Protein AF-A0A2N6IGT9-F1 (afdb_monomer_lite)

Structure (mmCIF, N/CA/C/O backbone):
data_AF-A0A2N6IGT9-F1
#
_entry.id   AF-A0A2N6IGT9-F1
#
loop_
_atom_site.group_PDB
_atom_site.id
_atom_site.type_symbol
_atom_site.label_atom_id
_atom_site.label_alt_id
_atom_site.label_comp_id
_atom_site.label_asym_id
_atom_site.label_entity_id
_atom_site.label_seq_id
_atom_site.pdbx_PDB_ins_code
_atom_site.Cartn_x
_atom_site.Cartn_y
_atom_site.Cartn_z
_atom_site.occupancy
_atom_site.B_iso_or_equiv
_atom_site.auth_seq_id
_atom_site.auth_comp_id
_atom_site.auth_asym_id
_atom_site.auth_atom_id
_atom_site.pdbx_PDB_model_num
ATOM 1 N N . MET A 1 1 ? 23.157 -28.350 8.373 1.00 47.75 1 MET A N 1
ATOM 2 C CA . MET A 1 1 ? 22.322 -29.561 8.545 1.00 47.75 1 MET A CA 1
ATOM 3 C C . MET A 1 1 ? 21.646 -29.871 7.215 1.00 47.75 1 MET A C 1
ATOM 5 O O . MET A 1 1 ? 20.798 -29.099 6.792 1.00 47.75 1 MET A O 1
ATOM 9 N N . TYR A 1 2 ? 22.069 -30.930 6.519 1.00 50.38 2 TYR A N 1
ATOM 10 C CA . TYR A 1 2 ? 21.462 -31.364 5.254 1.00 50.38 2 TYR A CA 1
ATOM 11 C C . TYR A 1 2 ? 20.282 -32.296 5.552 1.00 50.38 2 TYR A C 1
ATOM 13 O O . TYR A 1 2 ? 20.457 -33.341 6.177 1.00 50.38 2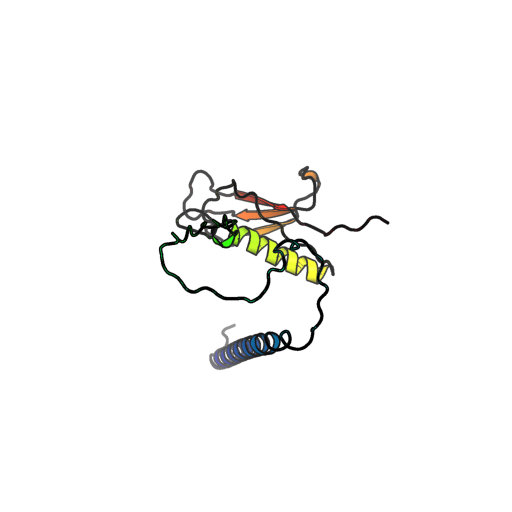 TYR A O 1
ATOM 21 N N . PHE A 1 3 ? 19.072 -31.920 5.135 1.00 50.47 3 PHE A N 1
ATOM 22 C CA . PHE A 1 3 ? 17.899 -32.784 5.264 1.00 50.47 3 PHE A CA 1
ATOM 23 C C . PHE A 1 3 ? 17.980 -33.934 4.248 1.00 50.47 3 PHE A C 1
ATOM 25 O O . PHE A 1 3 ? 18.116 -33.712 3.049 1.00 50.47 3 PHE A O 1
ATOM 32 N N . SER A 1 4 ? 17.888 -35.177 4.732 1.00 62.91 4 SER A N 1
ATOM 33 C CA . SER A 1 4 ? 17.859 -36.389 3.901 1.00 62.91 4 SER A CA 1
ATOM 34 C C . SER A 1 4 ? 16.683 -36.365 2.913 1.00 62.91 4 SER A C 1
ATOM 36 O O . SER A 1 4 ? 15.567 -35.992 3.280 1.00 62.91 4 SER A O 1
ATOM 38 N N . GLY A 1 5 ? 16.890 -36.834 1.675 1.00 62.66 5 GLY A N 1
ATOM 39 C CA . GLY A 1 5 ? 15.881 -36.830 0.600 1.00 62.66 5 GLY A CA 1
ATOM 40 C C . GLY A 1 5 ? 14.559 -37.542 0.935 1.00 62.66 5 GLY A C 1
ATOM 41 O O . GLY A 1 5 ? 13.532 -37.287 0.304 1.00 62.66 5 GLY A O 1
ATOM 42 N N . LYS A 1 6 ? 14.533 -38.387 1.976 1.00 65.38 6 LYS A N 1
ATOM 43 C CA . LYS A 1 6 ? 13.300 -39.002 2.497 1.00 65.38 6 LYS A CA 1
ATOM 44 C C . LYS A 1 6 ? 12.396 -37.989 3.220 1.00 65.38 6 LYS A C 1
ATOM 46 O O . LYS A 1 6 ? 11.176 -38.105 3.133 1.00 65.38 6 LYS A O 1
ATOM 51 N N . GLN A 1 7 ? 12.982 -36.985 3.878 1.00 65.19 7 GLN A N 1
ATOM 52 C CA . GLN A 1 7 ? 12.250 -35.895 4.536 1.00 65.19 7 GLN A CA 1
ATOM 53 C C . GLN A 1 7 ? 11.645 -34.929 3.513 1.00 65.19 7 GLN A C 1
ATOM 55 O O . GLN A 1 7 ? 10.489 -34.537 3.647 1.00 65.19 7 GLN A O 1
ATOM 60 N N . TYR A 1 8 ? 12.374 -34.634 2.433 1.00 63.88 8 TYR A N 1
ATOM 61 C CA . TYR A 1 8 ? 11.882 -33.759 1.367 1.00 63.88 8 TYR A CA 1
ATOM 62 C C . TYR A 1 8 ? 10.638 -34.328 0.665 1.00 63.88 8 TYR A C 1
ATOM 64 O O . TYR A 1 8 ? 9.645 -33.623 0.496 1.00 63.88 8 TYR A O 1
ATOM 72 N N . ARG A 1 9 ? 10.629 -35.635 0.355 1.00 71.56 9 ARG A N 1
ATOM 73 C CA . ARG A 1 9 ? 9.451 -36.295 -0.240 1.00 71.56 9 ARG A CA 1
ATOM 74 C C . ARG A 1 9 ? 8.233 -36.292 0.685 1.00 71.56 9 ARG A C 1
ATOM 76 O O . ARG A 1 9 ? 7.113 -36.090 0.217 1.00 71.56 9 ARG A O 1
ATOM 83 N N . ARG A 1 10 ? 8.431 -36.470 1.997 1.00 74.38 10 ARG A N 1
ATOM 84 C CA . ARG A 1 10 ? 7.336 -36.368 2.978 1.00 74.38 10 ARG A CA 1
ATOM 85 C C . ARG A 1 10 ? 6.769 -34.953 3.033 1.00 74.38 10 ARG A C 1
ATOM 87 O O . ARG A 1 10 ? 5.553 -34.801 2.986 1.00 74.38 10 ARG A O 1
ATOM 94 N N . MET A 1 11 ? 7.631 -33.940 3.049 1.00 78.81 11 MET A N 1
ATOM 95 C CA . MET A 1 11 ? 7.208 -32.540 3.049 1.00 78.81 11 MET A CA 1
ATOM 96 C C . MET A 1 11 ? 6.440 -32.170 1.772 1.00 78.81 11 MET A C 1
ATOM 98 O O . MET A 1 11 ? 5.361 -31.596 1.871 1.00 78.81 11 MET A O 1
ATOM 102 N N . GLN A 1 12 ? 6.923 -32.569 0.589 1.00 74.00 12 GLN A N 1
ATOM 103 C CA . GLN A 1 12 ? 6.202 -32.340 -0.671 1.00 74.00 12 GLN A CA 1
ATOM 104 C C . GLN A 1 12 ? 4.835 -33.033 -0.702 1.00 74.00 12 GLN A C 1
ATOM 106 O O . GLN A 1 12 ? 3.854 -32.435 -1.136 1.00 74.00 12 GLN A O 1
ATOM 111 N N . THR A 1 13 ? 4.740 -34.263 -0.187 1.00 80.06 13 THR A N 1
ATOM 112 C CA . THR A 1 13 ? 3.458 -34.986 -0.119 1.00 80.06 13 THR A CA 1
ATOM 113 C C . THR A 1 13 ? 2.472 -34.272 0.814 1.00 80.06 13 THR A C 1
ATOM 115 O O . THR A 1 13 ? 1.289 -34.169 0.500 1.00 80.06 13 THR A O 1
ATOM 118 N N . LEU A 1 14 ? 2.945 -33.750 1.952 1.00 78.31 14 LEU A N 1
ATOM 119 C CA . LEU A 1 14 ? 2.109 -32.994 2.890 1.00 78.31 14 LEU A CA 1
ATOM 120 C C . LEU A 1 14 ? 1.640 -31.662 2.296 1.00 78.31 14 LEU A C 1
ATOM 122 O O . LEU A 1 14 ? 0.463 -31.332 2.418 1.00 78.31 14 LEU A O 1
ATOM 126 N N . LEU A 1 15 ? 2.521 -30.942 1.595 1.00 75.25 15 LEU A N 1
ATOM 127 C CA . LEU A 1 15 ? 2.169 -29.687 0.929 1.00 75.25 15 LEU A CA 1
ATOM 128 C C . LEU A 1 15 ? 1.124 -29.915 -0.171 1.00 75.25 15 LEU A C 1
ATOM 130 O O . LEU A 1 15 ? 0.154 -29.168 -0.278 1.00 75.25 15 LEU A O 1
ATOM 134 N N . HIS A 1 16 ? 1.279 -30.990 -0.948 1.00 78.88 16 HIS A N 1
ATOM 135 C CA . HIS A 1 16 ? 0.335 -31.317 -2.009 1.00 78.88 16 HIS A CA 1
ATOM 136 C C . HIS A 1 16 ? -1.038 -31.724 -1.455 1.00 78.88 16 HIS A C 1
ATOM 138 O O . HIS A 1 16 ? -2.060 -31.264 -1.962 1.00 78.88 16 HIS A O 1
ATOM 144 N N . LYS A 1 17 ? -1.077 -32.505 -0.364 1.00 80.38 17 LYS A N 1
ATOM 145 C CA . LYS A 1 17 ? -2.327 -32.845 0.337 1.00 80.38 17 LYS A CA 1
ATOM 146 C C . LYS A 1 17 ? -3.019 -31.612 0.928 1.00 80.38 17 LYS A C 1
ATOM 148 O O . LYS A 1 17 ? -4.239 -31.515 0.836 1.00 80.38 17 LYS A O 1
ATOM 153 N N . ALA A 1 18 ? -2.261 -30.663 1.480 1.00 70.81 18 ALA A N 1
ATOM 154 C CA . ALA A 1 18 ? -2.810 -29.413 2.007 1.00 70.81 18 ALA A CA 1
ATOM 155 C C . ALA A 1 18 ? -3.416 -28.528 0.902 1.00 70.81 18 ALA A C 1
ATOM 157 O O . ALA A 1 18 ? -4.495 -27.968 1.085 1.00 70.81 18 ALA A O 1
ATOM 158 N N . LEU A 1 19 ? -2.770 -28.455 -0.268 1.00 68.81 19 LEU A N 1
ATOM 159 C CA . LEU A 1 19 ? -3.302 -27.731 -1.428 1.00 68.81 19 LEU A CA 1
ATOM 160 C C . LEU A 1 19 ? -4.605 -28.354 -1.955 1.00 68.81 19 LEU A C 1
ATOM 162 O O . LEU A 1 19 ? -5.553 -27.627 -2.245 1.00 68.81 19 LEU A O 1
ATOM 166 N N . ILE A 1 20 ? -4.686 -29.688 -2.024 1.00 69.81 20 ILE A N 1
ATOM 167 C CA . ILE A 1 20 ? -5.907 -30.389 -2.460 1.00 69.81 20 ILE A CA 1
ATOM 168 C C . ILE A 1 20 ? -7.058 -30.165 -1.464 1.00 69.81 20 ILE A C 1
ATOM 170 O O . ILE A 1 20 ? -8.182 -29.886 -1.879 1.00 69.81 20 ILE A O 1
ATOM 174 N N . ALA A 1 21 ? -6.784 -30.221 -0.156 1.00 62.97 21 ALA A N 1
ATOM 175 C CA . ALA A 1 21 ? -7.796 -29.981 0.874 1.00 62.97 21 ALA A CA 1
ATOM 176 C C . ALA A 1 21 ? -8.364 -28.547 0.832 1.00 62.97 21 ALA A C 1
ATOM 178 O O . ALA A 1 21 ? -9.568 -28.359 1.008 1.00 62.97 21 ALA A O 1
ATOM 179 N N . ASN A 1 22 ? -7.529 -27.544 0.539 1.00 54.72 22 ASN A N 1
ATOM 180 C CA . ASN A 1 22 ? -7.979 -26.152 0.434 1.00 54.72 22 ASN A CA 1
ATOM 181 C C . ASN A 1 22 ? -8.882 -25.897 -0.783 1.00 54.72 22 ASN A C 1
ATOM 183 O O . ASN A 1 22 ? -9.865 -25.161 -0.664 1.00 54.72 22 ASN A O 1
ATOM 187 N N . ASN A 1 23 ? -8.607 -26.535 -1.926 1.00 55.28 23 ASN A N 1
ATOM 188 C CA . ASN A 1 23 ? -9.478 -26.416 -3.101 1.00 55.28 23 ASN A CA 1
ATOM 189 C C . ASN A 1 23 ? -10.841 -27.086 -2.866 1.00 55.28 23 ASN A C 1
ATOM 191 O O . ASN A 1 23 ? -11.870 -26.492 -3.176 1.00 55.28 23 ASN A O 1
ATOM 195 N N . SER A 1 24 ? -10.872 -28.254 -2.213 1.00 50.75 24 SER A N 1
ATOM 196 C CA . SER A 1 24 ? -12.134 -28.938 -1.887 1.00 50.75 24 SER A CA 1
ATOM 197 C C . SER A 1 24 ? -13.014 -28.167 -0.891 1.00 50.75 24 SER A C 1
ATOM 199 O O . SER A 1 24 ? -14.232 -28.340 -0.902 1.00 50.75 24 SER A O 1
ATOM 201 N N . SER A 1 25 ? -12.424 -27.329 -0.030 1.00 47.69 25 SER A N 1
ATOM 202 C CA . SER A 1 25 ? -13.166 -26.492 0.925 1.00 47.69 25 SER A CA 1
ATOM 203 C C . SER A 1 25 ? -13.790 -25.254 0.260 1.00 47.69 25 SER A C 1
ATOM 205 O O . SER A 1 25 ? -14.882 -24.831 0.637 1.00 47.69 25 SER A O 1
ATOM 207 N N . SER A 1 26 ? -13.147 -24.711 -0.783 1.00 49.66 26 SER A N 1
ATOM 208 C CA . SER A 1 26 ? -13.684 -23.574 -1.549 1.00 49.66 26 SER A CA 1
ATOM 209 C C . SER A 1 26 ? -14.914 -23.944 -2.386 1.00 49.66 26 SER A C 1
ATOM 211 O O . SER A 1 26 ? -15.853 -23.151 -2.469 1.00 49.66 26 SER A O 1
ATOM 213 N N . ASP A 1 27 ? -14.968 -25.159 -2.940 1.00 45.72 27 ASP A N 1
ATOM 214 C CA . ASP A 1 27 ? -16.116 -25.611 -3.742 1.00 45.72 27 ASP A CA 1
ATOM 215 C C . ASP A 1 27 ? -17.357 -25.934 -2.890 1.00 45.72 27 ASP A C 1
ATOM 217 O O . ASP A 1 27 ? -18.491 -25.744 -3.331 1.00 45.72 27 ASP A O 1
ATOM 221 N N . ALA A 1 28 ? -17.175 -26.337 -1.628 1.00 44.62 28 ALA A N 1
ATOM 222 C CA . ALA A 1 28 ? -18.288 -26.645 -0.726 1.00 44.62 28 ALA A CA 1
ATOM 223 C C . ALA A 1 28 ? -19.025 -25.397 -0.196 1.00 44.62 28 ALA A C 1
ATOM 225 O O . ALA A 1 28 ? -20.165 -25.505 0.265 1.00 44.62 28 ALA A O 1
ATOM 226 N N . MET A 1 29 ? -18.409 -24.211 -0.264 1.00 39.12 29 MET A N 1
ATOM 227 C CA . MET A 1 29 ? -18.996 -22.971 0.261 1.00 39.12 29 MET A CA 1
ATOM 228 C C . MET A 1 29 ? -19.817 -22.196 -0.782 1.00 39.12 29 MET A C 1
ATOM 230 O O . MET A 1 29 ? -20.663 -21.391 -0.408 1.00 39.12 29 MET A O 1
ATOM 234 N N . LYS A 1 30 ? -19.655 -22.481 -2.083 1.00 45.97 30 LYS A N 1
ATOM 235 C CA . LYS A 1 30 ? -20.381 -21.779 -3.159 1.00 45.97 30 LYS A CA 1
ATOM 236 C C . LYS A 1 30 ? -21.797 -22.318 -3.426 1.00 45.97 30 LYS A C 1
ATOM 238 O O . LYS A 1 30 ? -22.581 -21.658 -4.100 1.00 45.97 30 LYS A O 1
ATOM 243 N N . GLN A 1 31 ? -22.156 -23.479 -2.871 1.00 40.84 31 GLN A N 1
ATOM 244 C CA . GLN A 1 31 ? -23.417 -24.165 -3.188 1.00 40.84 31 GLN A CA 1
ATOM 245 C C . GLN A 1 31 ? -24.571 -23.910 -2.193 1.00 40.84 31 GLN A C 1
ATOM 247 O O . GLN A 1 31 ? -25.658 -24.452 -2.387 1.00 40.84 31 GLN A O 1
ATOM 252 N N . ARG A 1 32 ? -24.374 -23.119 -1.124 1.00 42.59 32 ARG A N 1
ATOM 253 C CA . ARG A 1 32 ? -25.381 -22.930 -0.052 1.00 42.59 32 ARG A CA 1
ATOM 254 C C . ARG A 1 32 ? -26.173 -21.614 -0.070 1.00 42.59 32 ARG A C 1
ATOM 256 O O . ARG A 1 32 ? -27.026 -21.458 0.791 1.00 42.59 32 ARG A O 1
ATOM 263 N N . ASP A 1 33 ? -25.992 -20.742 -1.063 1.00 40.56 33 ASP A N 1
ATOM 264 C CA . ASP A 1 33 ? -26.675 -19.429 -1.100 1.00 40.56 33 ASP A CA 1
ATOM 265 C C . ASP A 1 33 ? -27.768 -19.284 -2.179 1.00 40.56 33 ASP A C 1
ATOM 267 O O . ASP A 1 33 ? -28.249 -18.182 -2.431 1.00 40.56 33 ASP A O 1
ATOM 271 N N . LEU A 1 34 ? -28.209 -20.375 -2.822 1.00 44.47 34 LEU A N 1
ATOM 272 C CA . LEU A 1 34 ? -29.218 -20.306 -3.898 1.00 44.47 34 LEU A CA 1
ATOM 273 C C . LEU A 1 34 ? -30.587 -20.914 -3.576 1.00 44.47 34 LEU A C 1
ATOM 275 O O . LEU A 1 34 ? -31.440 -20.990 -4.459 1.00 44.47 34 LEU A O 1
ATOM 279 N N . VAL A 1 35 ? -30.858 -21.298 -2.327 1.00 46.47 35 VAL A N 1
ATOM 280 C CA . VAL A 1 35 ? -32.181 -21.818 -1.954 1.00 46.47 35 VAL A CA 1
ATOM 281 C 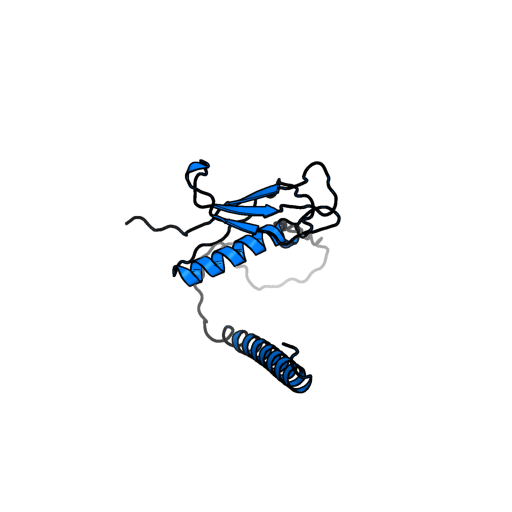C . VAL A 1 35 ? -32.653 -21.149 -0.665 1.00 46.47 35 VAL A C 1
ATOM 283 O O . VAL A 1 35 ? -32.018 -21.285 0.372 1.00 46.47 35 VAL A O 1
ATOM 286 N N . MET A 1 36 ? -33.812 -20.486 -0.762 1.00 42.50 36 MET A N 1
ATOM 287 C CA . MET A 1 36 ? -34.633 -19.878 0.303 1.00 42.50 36 MET A CA 1
ATOM 288 C C . MET A 1 36 ? -34.446 -18.378 0.587 1.00 42.50 36 MET A C 1
ATOM 290 O O . MET A 1 36 ? -33.969 -17.993 1.647 1.00 42.50 36 MET A O 1
ATOM 294 N N . ALA A 1 37 ? -34.997 -17.527 -0.286 1.00 35.25 37 ALA A N 1
ATOM 295 C CA . ALA A 1 37 ? -35.694 -16.307 0.148 1.00 35.25 37 ALA A CA 1
ATOM 296 C C . ALA A 1 37 ? -36.634 -15.794 -0.955 1.00 35.25 37 ALA A C 1
ATOM 298 O O . ALA A 1 37 ? -36.357 -14.828 -1.662 1.00 35.25 37 ALA A O 1
ATOM 299 N N . GLY A 1 38 ? -37.788 -16.444 -1.101 1.00 39.09 38 GLY A N 1
ATOM 300 C CA . GLY A 1 38 ? -38.934 -15.794 -1.721 1.00 39.09 38 GLY A CA 1
ATOM 301 C C . GLY A 1 38 ? -39.552 -14.797 -0.741 1.00 39.09 38 GLY A C 1
ATOM 302 O O . GLY A 1 38 ? -40.106 -15.226 0.265 1.00 39.09 38 GLY A O 1
ATOM 303 N N . LYS A 1 39 ? -39.490 -13.495 -1.042 1.00 35.72 39 LYS A N 1
ATOM 304 C CA . LYS A 1 39 ? -40.636 -12.560 -0.999 1.00 35.72 39 LYS A CA 1
ATOM 305 C C . LYS A 1 39 ? -40.204 -11.125 -1.303 1.00 35.72 39 LYS A C 1
ATOM 307 O O . LYS A 1 39 ? -39.324 -10.563 -0.666 1.00 35.72 39 LYS A O 1
ATOM 312 N N . SER A 1 40 ? -40.901 -10.555 -2.279 1.00 33.94 40 SER A N 1
ATOM 313 C CA . SER A 1 40 ? -40.908 -9.142 -2.660 1.00 33.94 40 SER A CA 1
ATOM 314 C C . SER A 1 40 ? -41.321 -8.228 -1.490 1.00 33.94 40 SER A C 1
ATOM 316 O O . SER A 1 40 ? -42.059 -8.665 -0.603 1.00 33.94 40 SER A O 1
ATOM 318 N N . PRO A 1 41 ? -40.946 -6.938 -1.537 1.00 38.59 41 PRO A N 1
ATOM 319 C CA . PRO A 1 41 ? -42.003 -5.955 -1.746 1.00 38.59 41 PRO A CA 1
ATOM 320 C C . PRO A 1 41 ? -41.659 -4.943 -2.844 1.00 38.59 41 PRO A C 1
ATOM 322 O O . PRO A 1 41 ? -40.757 -4.116 -2.742 1.00 38.59 41 PRO A O 1
ATOM 325 N N . THR A 1 42 ? -42.484 -4.991 -3.880 1.00 42.31 42 THR A N 1
ATOM 326 C CA . THR A 1 42 ? -42.773 -3.934 -4.843 1.00 42.31 42 THR A CA 1
ATOM 327 C C . THR A 1 42 ? -43.103 -2.593 -4.173 1.00 42.31 42 THR A C 1
ATOM 329 O O . THR A 1 42 ? -44.068 -2.512 -3.413 1.00 42.31 42 THR A O 1
ATOM 332 N N . ARG A 1 43 ? -42.390 -1.526 -4.559 1.00 39.84 43 ARG A N 1
ATOM 333 C CA . ARG A 1 43 ? -42.890 -0.139 -4.664 1.00 39.84 43 ARG A CA 1
ATOM 334 C C . ARG A 1 43 ? -42.210 0.522 -5.870 1.00 39.84 43 ARG A C 1
ATOM 336 O O . ARG A 1 43 ? -41.015 0.768 -5.857 1.00 39.84 43 ARG A O 1
ATOM 343 N N . THR A 1 44 ? -42.884 0.506 -7.021 1.00 44.81 44 THR A N 1
ATOM 344 C CA . THR A 1 44 ? -43.613 1.655 -7.605 1.00 44.81 44 THR A CA 1
ATOM 345 C C . THR A 1 44 ? -42.712 2.767 -8.140 1.00 44.81 44 THR A C 1
ATOM 347 O O . THR A 1 44 ? -42.454 3.744 -7.451 1.00 44.81 44 THR A O 1
ATOM 350 N N . CYS A 1 45 ? -42.349 2.652 -9.419 1.00 41.34 45 CYS A N 1
ATOM 351 C CA . CYS A 1 45 ? -42.309 3.794 -10.339 1.00 41.34 45 CYS A CA 1
ATOM 352 C C . CYS A 1 45 ? -42.641 3.337 -11.773 1.00 41.34 45 CYS A C 1
ATOM 354 O O . CYS A 1 45 ? -41.948 3.648 -12.733 1.00 41.34 45 CYS A O 1
ATOM 356 N N . GLN A 1 46 ? -43.685 2.516 -11.914 1.00 38.00 46 GLN A N 1
ATOM 357 C CA . GLN A 1 46 ? -44.172 2.098 -13.228 1.00 38.00 46 GLN A CA 1
ATOM 358 C C . GLN A 1 46 ? -45.692 1.947 -13.189 1.00 38.00 46 GLN A C 1
ATOM 360 O O . GLN A 1 46 ? -46.260 0.862 -13.239 1.00 38.00 46 GLN A O 1
ATOM 365 N N . GLN A 1 47 ? -46.356 3.091 -13.048 1.00 43.69 47 GLN A N 1
ATOM 366 C CA . GLN A 1 47 ? -47.741 3.265 -13.456 1.00 43.69 47 GLN A CA 1
ATOM 367 C C . GLN A 1 47 ? -47.759 4.318 -14.553 1.00 43.69 47 GLN A C 1
ATOM 369 O O . GLN A 1 47 ? -47.634 5.504 -14.277 1.00 43.69 47 GLN A O 1
ATOM 374 N N . MET A 1 48 ? -47.886 3.855 -15.792 1.00 39.00 48 MET A N 1
ATOM 375 C CA . MET A 1 48 ? -48.883 4.333 -16.752 1.00 39.00 48 MET A CA 1
ATOM 376 C C . MET A 1 48 ? -48.638 3.623 -18.082 1.00 39.00 48 MET A C 1
ATOM 378 O O . MET A 1 48 ? -47.975 4.142 -18.970 1.00 39.00 48 MET A O 1
ATOM 382 N N . VAL A 1 49 ? -49.208 2.429 -18.237 1.00 49.91 49 VAL A N 1
ATOM 383 C CA . VAL A 1 49 ? -49.693 2.025 -19.557 1.00 49.91 49 VAL A CA 1
ATOM 384 C C . VAL A 1 49 ? -51.133 1.600 -19.358 1.00 49.91 49 VAL A C 1
ATOM 386 O O . VAL A 1 49 ? -51.444 0.652 -18.635 1.00 49.91 49 VAL A O 1
ATOM 389 N N . ALA A 1 50 ? -51.998 2.449 -19.895 1.00 40.62 50 ALA A N 1
ATOM 390 C CA . ALA A 1 50 ? -53.434 2.383 -19.811 1.00 40.62 50 ALA A CA 1
ATOM 391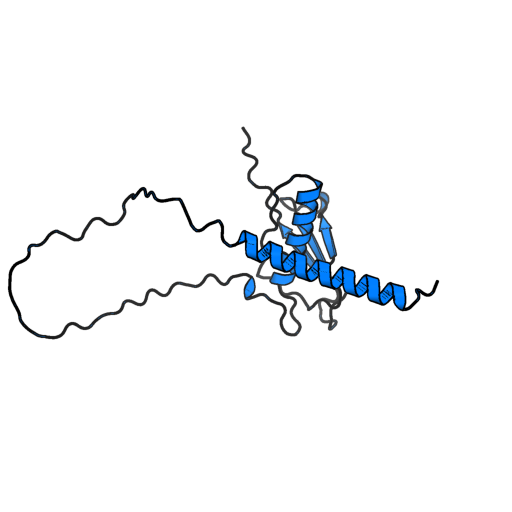 C C . ALA A 1 50 ? -53.961 1.006 -20.226 1.00 40.62 50 ALA A C 1
ATOM 393 O O . ALA A 1 50 ? -53.485 0.381 -21.174 1.00 40.62 50 ALA A O 1
ATOM 394 N N . ARG A 1 51 ? -55.000 0.569 -19.512 1.00 46.28 51 ARG A N 1
ATOM 395 C CA . ARG A 1 51 ? -55.917 -0.465 -19.982 1.00 46.28 51 ARG A CA 1
ATOM 396 C C . ARG A 1 51 ? -56.434 -0.051 -21.355 1.00 46.28 51 ARG A C 1
ATOM 398 O O . ARG A 1 51 ? -57.007 1.027 -21.450 1.00 46.28 51 ARG A O 1
ATOM 405 N N . LEU A 1 52 ? -56.331 -0.917 -22.356 1.00 41.88 52 LEU A N 1
ATOM 406 C CA . LEU A 1 52 ? -57.253 -0.896 -23.484 1.00 41.88 52 LEU A CA 1
ATOM 407 C C . LEU A 1 52 ? -57.483 -2.311 -24.012 1.00 41.88 52 LEU A C 1
ATOM 409 O O . LEU A 1 52 ? -56.646 -3.205 -23.924 1.00 41.88 52 LEU A O 1
ATOM 413 N N . ASN A 1 53 ? -58.732 -2.481 -24.403 1.00 37.19 53 ASN A N 1
ATOM 414 C CA . ASN A 1 53 ? -59.527 -3.688 -24.455 1.00 37.19 53 ASN A CA 1
ATOM 415 C C . ASN A 1 53 ? -59.175 -4.569 -25.664 1.00 37.19 53 ASN A C 1
ATOM 417 O O . ASN A 1 53 ? -58.741 -4.074 -26.701 1.00 37.19 53 ASN A O 1
ATOM 421 N N . LYS A 1 54 ? -59.408 -5.880 -25.541 1.00 42.06 54 LYS A N 1
ATOM 422 C CA . LYS A 1 54 ? -59.305 -6.832 -26.653 1.00 42.06 54 LYS A CA 1
ATOM 423 C C . LYS A 1 54 ? -60.475 -6.603 -27.607 1.00 42.06 54 LYS A C 1
ATOM 425 O O . LYS A 1 54 ? -61.622 -6.790 -27.215 1.00 42.06 54 LYS A O 1
ATOM 430 N N . GLY A 1 55 ? -60.187 -6.258 -28.857 1.00 37.44 55 GLY A N 1
ATOM 431 C CA . GLY A 1 55 ? -61.211 -6.185 -29.891 1.00 37.44 55 GLY A CA 1
ATOM 432 C C . GLY A 1 55 ? -60.668 -5.750 -31.244 1.00 37.44 55 GLY A C 1
ATOM 433 O O . GLY A 1 55 ? -60.620 -4.559 -31.497 1.00 37.44 55 GLY A O 1
ATOM 434 N N . VAL A 1 56 ? -60.364 -6.749 -32.083 1.00 48.00 56 VAL A N 1
ATOM 435 C CA . VAL A 1 56 ? -60.476 -6.752 -33.558 1.00 48.00 56 VAL A CA 1
ATOM 436 C C . VAL A 1 56 ? -59.601 -5.757 -34.349 1.00 48.00 56 VAL A C 1
ATOM 438 O O . VAL A 1 56 ? -59.315 -4.650 -33.926 1.00 48.00 56 VAL A O 1
ATOM 441 N N . TYR A 1 57 ? -59.249 -6.196 -35.561 1.00 40.72 57 TYR A N 1
ATOM 442 C CA . TYR A 1 57 ? -58.646 -5.484 -36.697 1.00 40.72 57 TYR A CA 1
ATOM 443 C C . TYR A 1 57 ? -57.178 -5.797 -36.985 1.00 40.72 57 TYR A C 1
ATOM 445 O O . TYR A 1 57 ? -56.236 -5.106 -36.616 1.00 40.72 57 TYR A O 1
ATOM 453 N N . ALA A 1 58 ? -57.038 -6.876 -37.758 1.00 49.66 58 ALA A N 1
ATOM 454 C CA . ALA A 1 58 ? -56.042 -7.003 -38.803 1.00 49.66 58 ALA A CA 1
ATOM 455 C C . ALA A 1 58 ? -55.965 -5.726 -39.653 1.00 49.66 58 ALA A C 1
ATOM 457 O O . ALA A 1 58 ? -56.996 -5.288 -40.154 1.00 49.66 58 ALA A O 1
ATOM 458 N N . THR A 1 59 ? -54.770 -5.173 -39.872 1.00 44.69 59 THR A N 1
ATOM 459 C CA . THR A 1 59 ? -54.173 -4.948 -41.205 1.00 44.69 59 THR A CA 1
ATOM 460 C C . THR A 1 59 ? -52.794 -4.282 -41.105 1.00 44.69 59 THR A C 1
ATOM 462 O O . THR A 1 59 ? -52.522 -3.457 -40.245 1.00 44.69 59 THR A O 1
ATOM 465 N N . LEU A 1 60 ? -51.944 -4.761 -42.010 1.00 50.00 60 LEU A N 1
ATOM 466 C CA . LEU A 1 60 ? -50.628 -4.365 -42.510 1.00 50.00 60 LEU A CA 1
ATOM 467 C C . LEU A 1 60 ? -50.068 -2.939 -42.281 1.00 50.00 60 LEU A C 1
ATOM 469 O O . LEU A 1 60 ? -50.773 -1.939 -42.289 1.00 50.00 60 LEU A O 1
ATOM 473 N N . VAL A 1 61 ? -48.729 -2.930 -42.371 1.00 50.00 61 VAL A N 1
ATOM 474 C CA . VAL A 1 61 ? -47.800 -1.883 -42.848 1.00 50.00 61 VAL A CA 1
ATOM 475 C C . VAL A 1 61 ? -46.985 -1.152 -41.773 1.00 50.00 61 VAL A C 1
ATOM 477 O O . VAL A 1 61 ? -47.449 -0.247 -41.096 1.00 50.00 61 VAL A O 1
ATOM 480 N N . GLY A 1 62 ? -45.697 -1.521 -41.738 1.00 52.47 62 GLY A N 1
ATOM 481 C CA . GLY A 1 62 ? -44.570 -0.590 -41.649 1.00 52.47 62 GLY A CA 1
ATOM 482 C C . GLY A 1 62 ? -44.449 0.239 -40.377 1.00 52.47 62 GLY A C 1
ATOM 483 O O . GLY A 1 62 ? -44.777 1.418 -40.380 1.00 52.47 62 GLY A O 1
ATOM 484 N N . SER A 1 63 ? -43.846 -0.330 -39.332 1.00 57.47 63 SER A N 1
ATOM 485 C CA . SER A 1 63 ? -43.355 0.460 -38.201 1.00 57.47 63 SER A CA 1
ATOM 486 C C . SER A 1 63 ? -41.853 0.249 -38.049 1.00 57.47 63 SER A C 1
ATOM 488 O O . SER A 1 63 ? -41.395 -0.833 -37.686 1.00 57.47 63 SER A O 1
ATOM 490 N N . PHE A 1 64 ? -41.087 1.291 -38.374 1.00 55.00 64 PHE A N 1
ATOM 491 C CA . PHE A 1 64 ? -39.661 1.409 -38.080 1.00 55.00 64 PHE A CA 1
ATOM 492 C C . PHE A 1 64 ? -39.444 1.162 -36.580 1.00 55.00 64 PHE A C 1
ATOM 494 O O . PHE A 1 64 ? -39.880 1.952 -35.741 1.00 55.00 64 PHE A O 1
ATOM 501 N N . PHE A 1 65 ? -38.778 0.062 -36.232 1.00 54.75 65 PHE A N 1
ATOM 502 C CA . PHE A 1 65 ? -38.314 -0.176 -34.870 1.00 54.75 65 PHE A CA 1
ATOM 503 C C . PHE A 1 65 ? -37.152 0.782 -34.580 1.00 54.75 65 PHE A C 1
ATOM 505 O O . PHE A 1 65 ? -36.000 0.493 -34.896 1.00 54.75 65 PHE A O 1
ATOM 512 N N . LEU A 1 66 ? -37.448 1.940 -33.986 1.00 59.31 66 LEU A N 1
ATOM 513 C CA . LEU A 1 66 ? -36.433 2.779 -33.351 1.00 59.31 66 LEU A CA 1
ATOM 514 C C . LEU A 1 66 ? -35.959 2.071 -32.077 1.00 59.31 66 LEU A C 1
ATOM 516 O O . LEU A 1 66 ? -36.535 2.225 -31.002 1.00 59.31 66 LEU A O 1
ATOM 520 N N . VAL A 1 67 ? -34.910 1.258 -32.211 1.00 62.84 67 VAL A N 1
ATOM 521 C CA . VAL A 1 67 ? -34.166 0.722 -31.070 1.00 62.84 67 VAL A CA 1
ATOM 522 C C . VAL A 1 67 ? -33.389 1.885 -30.453 1.00 62.84 67 VAL A C 1
ATOM 524 O O . VAL A 1 67 ? -32.312 2.249 -30.919 1.00 62.84 67 VAL A O 1
ATOM 527 N N . ALA A 1 68 ? -33.957 2.509 -29.422 1.00 61.50 68 ALA A N 1
ATOM 528 C CA . ALA A 1 68 ? -33.237 3.454 -28.581 1.00 61.50 68 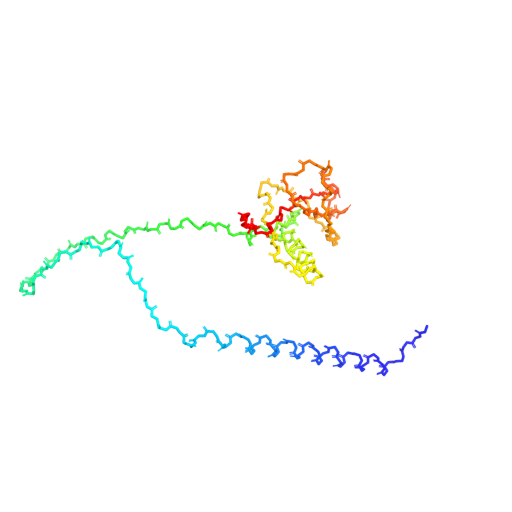ALA A CA 1
ATOM 529 C C . ALA A 1 68 ? -32.142 2.688 -27.817 1.00 61.50 68 ALA A C 1
ATOM 531 O O . ALA A 1 68 ? -32.420 1.958 -26.866 1.00 61.50 68 ALA A O 1
ATOM 532 N N . GLY A 1 69 ? -30.895 2.809 -28.278 1.00 58.69 69 GLY A N 1
ATOM 533 C CA . GLY A 1 69 ? -29.730 2.234 -27.616 1.00 58.69 69 GLY A CA 1
ATOM 534 C C . GLY A 1 69 ? -29.486 2.918 -26.274 1.00 58.69 69 GLY A C 1
ATOM 535 O O . GLY A 1 69 ? -29.054 4.067 -26.224 1.00 58.69 69 GLY A O 1
ATOM 536 N N . VAL A 1 70 ? -29.759 2.212 -25.179 1.00 64.06 70 VAL A N 1
ATOM 537 C CA . VAL A 1 70 ? -29.322 2.621 -23.843 1.00 64.06 70 VAL A CA 1
ATOM 538 C C . VAL A 1 70 ? -27.825 2.329 -23.749 1.00 64.06 70 VAL A C 1
ATOM 540 O O . VAL A 1 70 ? -27.418 1.201 -23.482 1.00 64.06 70 VAL A O 1
ATOM 543 N N . SER A 1 71 ? -26.990 3.334 -24.011 1.00 58.38 71 SER A N 1
ATOM 544 C CA . SER A 1 71 ? -25.555 3.247 -23.736 1.00 58.38 71 SER A CA 1
ATOM 545 C C . SER A 1 71 ? -25.337 3.347 -22.230 1.00 58.38 71 SER A C 1
ATOM 547 O O . SER A 1 71 ? -25.249 4.439 -21.672 1.00 58.38 71 SER A O 1
ATOM 549 N N . SER A 1 72 ? -25.262 2.203 -21.555 1.00 59.84 72 SER A N 1
ATOM 550 C CA . SER A 1 72 ? -24.757 2.144 -20.186 1.00 59.84 72 SER A CA 1
ATOM 551 C C . SER A 1 72 ? -23.282 2.540 -20.206 1.00 59.84 72 SER A C 1
ATOM 553 O O . SER A 1 72 ? -22.446 1.793 -20.712 1.00 59.84 72 SER A O 1
ATOM 555 N N . ALA A 1 73 ? -22.953 3.720 -19.678 1.00 58.31 73 ALA A N 1
ATOM 556 C CA . ALA A 1 73 ? -21.573 4.079 -19.388 1.00 58.31 73 ALA A CA 1
ATOM 557 C C . ALA A 1 73 ? -21.037 3.078 -18.354 1.00 58.31 73 ALA A C 1
ATOM 559 O O . ALA A 1 73 ? -21.411 3.124 -17.182 1.00 58.31 73 ALA A O 1
ATOM 560 N N . LEU A 1 74 ? -20.216 2.127 -18.802 1.00 55.31 74 LEU A N 1
ATOM 561 C CA . LEU A 1 74 ? -19.502 1.221 -17.913 1.00 55.31 74 LEU A CA 1
ATOM 562 C C . LEU A 1 74 ? -18.567 2.075 -17.054 1.00 55.31 74 LEU A C 1
ATOM 564 O O . LEU A 1 74 ? -17.615 2.667 -17.557 1.00 55.31 74 LEU A O 1
ATOM 568 N N . ALA A 1 75 ? -18.863 2.170 -15.758 1.00 57.44 75 ALA A N 1
ATOM 569 C CA . ALA A 1 75 ? -17.887 2.639 -14.791 1.00 57.44 75 ALA A CA 1
ATOM 570 C C . ALA A 1 75 ? -16.725 1.640 -14.820 1.00 57.44 75 ALA A C 1
ATOM 572 O O . ALA A 1 75 ? -16.897 0.482 -14.438 1.00 57.44 75 ALA A O 1
ATOM 573 N N . THR A 1 76 ? -15.573 2.065 -15.333 1.00 60.75 76 THR A N 1
ATOM 574 C CA . THR A 1 76 ? -14.394 1.207 -15.434 1.00 60.75 76 THR A CA 1
ATOM 575 C C . THR A 1 76 ? -13.961 0.799 -14.025 1.00 60.75 76 THR A C 1
ATOM 577 O O . THR A 1 76 ? -13.767 1.637 -13.132 1.00 60.75 76 THR A O 1
ATOM 580 N N . THR A 1 77 ? -13.894 -0.506 -13.764 1.00 67.56 77 THR A N 1
ATOM 581 C CA . THR A 1 77 ? -13.454 -1.020 -12.463 1.00 67.56 77 THR A CA 1
ATOM 582 C C . THR A 1 77 ? -11.938 -0.859 -12.343 1.00 67.56 77 THR A C 1
ATOM 584 O O . THR A 1 77 ? -11.231 -0.739 -13.342 1.00 67.56 77 THR A O 1
ATOM 587 N N . LEU A 1 78 ? -11.406 -0.870 -11.115 1.00 71.56 78 LEU A N 1
ATOM 588 C CA . LEU A 1 78 ? -9.952 -0.859 -10.883 1.00 71.56 78 LEU A CA 1
ATOM 589 C C . LEU A 1 78 ? -9.239 -2.059 -11.553 1.00 71.56 78 LEU A C 1
ATOM 591 O O . LEU A 1 78 ? -8.018 -2.062 -11.669 1.00 71.56 78 LEU A O 1
ATOM 595 N N . ASP A 1 79 ? -9.981 -3.070 -12.017 1.00 68.88 79 ASP A N 1
ATOM 596 C CA . ASP A 1 79 ? -9.442 -4.213 -12.762 1.00 68.88 79 ASP A CA 1
ATOM 597 C C . ASP A 1 79 ? -8.798 -3.813 -14.098 1.00 68.88 79 ASP A C 1
ATOM 599 O O . ASP A 1 79 ? -7.967 -4.556 -14.620 1.00 68.88 79 ASP A O 1
ATOM 603 N N . GLU A 1 80 ? -9.133 -2.643 -14.646 1.00 77.38 80 GLU A N 1
ATOM 604 C CA . GLU A 1 80 ? -8.481 -2.106 -15.847 1.00 77.38 80 GLU A CA 1
ATOM 605 C C . GLU A 1 80 ? -7.102 -1.487 -15.543 1.00 77.38 80 GLU A C 1
ATOM 607 O O . GLU A 1 80 ? -6.238 -1.410 -16.423 1.00 77.38 80 GLU A O 1
ATOM 612 N N . ASP A 1 81 ? -6.846 -1.136 -14.278 1.00 82.81 81 ASP A N 1
ATOM 613 C CA . ASP A 1 81 ? -5.608 -0.515 -13.799 1.00 82.81 81 ASP A CA 1
ATOM 614 C C . ASP A 1 81 ? -4.586 -1.556 -13.314 1.00 82.81 81 ASP A C 1
ATOM 616 O O . ASP A 1 81 ? -3.888 -1.346 -12.319 1.00 82.81 81 ASP A O 1
ATOM 620 N N . ARG A 1 82 ? -4.483 -2.702 -13.996 1.00 92.00 82 ARG A N 1
ATOM 621 C CA . ARG A 1 82 ? -3.451 -3.718 -13.715 1.00 92.00 82 ARG A CA 1
ATOM 622 C C . ARG A 1 82 ? -2.085 -3.310 -14.251 1.00 92.00 82 ARG A C 1
ATOM 624 O O . ARG A 1 82 ? -1.964 -2.519 -15.190 1.00 92.00 82 ARG A O 1
ATOM 631 N N . THR A 1 83 ? -1.040 -3.897 -13.672 1.00 91.75 83 THR A N 1
ATOM 632 C CA . THR A 1 83 ? 0.348 -3.670 -14.092 1.00 91.75 83 THR A CA 1
ATOM 633 C C . THR A 1 83 ? 0.532 -4.015 -15.573 1.00 91.75 83 THR A C 1
ATOM 635 O O . THR A 1 83 ? 0.305 -5.150 -15.994 1.00 91.75 83 THR A O 1
ATOM 638 N N . ARG A 1 84 ? 0.999 -3.044 -16.367 1.00 90.38 84 ARG A N 1
ATOM 639 C CA . ARG A 1 84 ? 1.241 -3.182 -17.813 1.00 90.38 84 ARG A CA 1
ATOM 640 C C . ARG A 1 84 ? 2.545 -2.495 -18.189 1.00 90.38 84 ARG A C 1
ATOM 642 O O . ARG A 1 84 ? 2.795 -1.372 -17.766 1.00 90.38 84 ARG A O 1
ATOM 649 N N . GLY A 1 85 ? 3.363 -3.162 -19.004 1.00 89.56 85 GLY A N 1
ATOM 650 C CA . GLY A 1 85 ? 4.643 -2.615 -19.456 1.00 89.56 85 GLY A CA 1
ATOM 651 C C . GLY A 1 85 ? 5.527 -2.165 -18.287 1.00 89.56 85 GLY A C 1
ATOM 652 O O . GLY A 1 85 ? 5.941 -2.976 -17.453 1.00 89.56 85 GLY A O 1
ATOM 653 N N . ASP A 1 86 ? 5.812 -0.868 -18.251 1.00 89.12 86 ASP A N 1
ATOM 654 C CA . ASP A 1 86 ? 6.608 -0.147 -17.257 1.00 89.12 86 ASP A CA 1
ATOM 655 C C . ASP A 1 86 ? 5.776 0.604 -16.201 1.00 89.12 86 ASP A C 1
ATOM 657 O O . ASP A 1 86 ? 6.356 1.206 -15.294 1.00 89.12 86 ASP A O 1
ATOM 661 N N . ILE A 1 87 ? 4.445 0.506 -16.251 1.00 91.06 87 ILE A N 1
ATOM 662 C CA . ILE A 1 87 ? 3.523 1.102 -15.279 1.00 91.06 87 ILE A CA 1
ATOM 663 C C . ILE A 1 87 ? 3.086 0.039 -14.267 1.00 91.06 87 ILE A C 1
ATOM 665 O O . ILE A 1 87 ? 2.649 -1.058 -14.629 1.00 91.06 87 ILE A O 1
ATOM 669 N N . HIS A 1 88 ? 3.204 0.361 -12.980 1.00 94.69 88 HIS A N 1
ATOM 670 C CA . HIS A 1 88 ? 2.629 -0.433 -11.905 1.00 94.69 88 HIS A CA 1
ATOM 671 C C . HIS A 1 88 ? 1.135 -0.154 -11.794 1.00 94.69 88 HIS A C 1
ATOM 673 O O . HIS A 1 88 ? 0.718 1.002 -11.732 1.00 94.69 88 HIS A O 1
ATOM 679 N N . GLY A 1 89 ? 0.347 -1.218 -11.756 1.00 94.44 89 GLY A N 1
ATOM 680 C CA . GLY A 1 89 ? -1.093 -1.117 -11.663 1.00 94.44 89 GLY A CA 1
ATOM 681 C C . GLY A 1 89 ? -1.551 -0.681 -10.280 1.00 94.44 89 GLY A C 1
ATOM 682 O O . GLY A 1 89 ? -1.009 -1.095 -9.254 1.00 94.44 89 GLY A O 1
ATOM 683 N N . LEU A 1 90 ? -2.585 0.153 -10.255 1.00 95.31 90 LEU A N 1
ATOM 684 C CA . LEU A 1 90 ? -3.248 0.560 -9.022 1.00 95.31 90 LEU A CA 1
ATOM 685 C C . LEU A 1 90 ? -4.059 -0.584 -8.408 1.00 95.31 90 LEU A C 1
ATOM 687 O O . LEU A 1 90 ? -4.276 -0.585 -7.194 1.00 95.31 90 LEU A O 1
ATOM 691 N N . PHE A 1 91 ? -4.436 -1.581 -9.218 1.00 94.50 91 PHE A N 1
ATOM 692 C CA . PHE A 1 91 ? -5.023 -2.826 -8.735 1.00 94.50 91 PHE A CA 1
ATOM 693 C C . PHE A 1 91 ? -4.101 -3.521 -7.725 1.00 94.50 91 PHE A C 1
ATOM 695 O O . PHE A 1 91 ? -4.515 -3.771 -6.594 1.00 94.50 91 PHE A O 1
ATOM 702 N N . GLU A 1 92 ? -2.838 -3.776 -8.093 1.00 95.50 92 GLU A N 1
ATOM 703 C CA . GLU A 1 92 ? -1.892 -4.488 -7.221 1.00 95.50 92 GLU A CA 1
ATOM 704 C C . GLU A 1 92 ? -1.538 -3.672 -5.964 1.00 95.50 92 GLU A C 1
ATOM 706 O O . GLU A 1 92 ? -1.362 -4.224 -4.877 1.00 95.50 92 GLU A O 1
ATOM 711 N N . VAL A 1 93 ? -1.508 -2.341 -6.079 1.00 96.88 93 VAL A N 1
ATOM 712 C CA . VAL A 1 93 ? -1.318 -1.440 -4.930 1.00 96.88 93 VAL A CA 1
ATOM 713 C C . VAL A 1 93 ? -2.473 -1.563 -3.938 1.00 96.88 93 VAL A C 1
ATOM 715 O O . VAL A 1 93 ? -2.244 -1.680 -2.729 1.00 96.88 93 VAL A O 1
ATOM 718 N N . ARG A 1 94 ? -3.718 -1.547 -4.430 1.00 96.50 94 ARG A N 1
ATOM 719 C CA . ARG A 1 94 ? -4.891 -1.720 -3.572 1.00 96.50 94 ARG A CA 1
ATOM 720 C C . ARG A 1 94 ? -4.929 -3.118 -2.973 1.00 96.50 94 ARG A C 1
ATOM 722 O O . ARG A 1 94 ? -5.237 -3.245 -1.794 1.00 96.50 94 ARG A O 1
ATOM 729 N N . GLU A 1 95 ? -4.602 -4.146 -3.748 1.00 96.81 95 GLU A N 1
ATOM 730 C CA . GLU A 1 95 ? -4.570 -5.526 -3.267 1.00 96.81 95 GLU A CA 1
ATOM 731 C C . GLU A 1 95 ? -3.615 -5.677 -2.074 1.00 96.81 95 GLU A C 1
ATOM 733 O O . GLU A 1 95 ? -4.008 -6.217 -1.039 1.00 96.81 95 GLU A O 1
ATOM 738 N N . ALA A 1 96 ? -2.407 -5.110 -2.158 1.00 97.94 96 ALA A N 1
ATOM 739 C CA . ALA A 1 96 ? -1.458 -5.116 -1.047 1.00 97.94 96 ALA A CA 1
ATOM 740 C C . ALA A 1 96 ? -2.026 -4.425 0.209 1.00 97.94 96 ALA A C 1
ATOM 742 O O . ALA A 1 96 ? -1.884 -4.933 1.325 1.00 97.94 96 ALA A O 1
ATOM 743 N N . ALA A 1 97 ? -2.717 -3.293 0.042 1.00 97.94 97 ALA A N 1
ATOM 744 C CA . ALA A 1 97 ? -3.389 -2.610 1.147 1.00 97.94 97 ALA A CA 1
ATOM 745 C C . ALA A 1 97 ? -4.550 -3.436 1.730 1.00 97.94 97 ALA A C 1
ATOM 747 O O . ALA A 1 97 ? -4.696 -3.509 2.948 1.00 97.94 97 ALA A O 1
ATOM 748 N N . VAL A 1 98 ? -5.350 -4.094 0.886 1.00 97.81 98 VAL A N 1
ATOM 749 C CA . VAL A 1 98 ? -6.443 -4.982 1.312 1.00 97.81 98 VAL A CA 1
ATOM 750 C C . VAL A 1 98 ? -5.899 -6.147 2.135 1.00 97.81 98 VAL A C 1
ATOM 752 O O . VAL A 1 98 ? -6.427 -6.415 3.212 1.00 97.81 98 VAL A O 1
ATOM 755 N N . GLN A 1 99 ? -4.830 -6.804 1.679 1.00 98.25 99 GLN A N 1
ATOM 756 C CA . GLN A 1 99 ? -4.201 -7.910 2.407 1.00 98.25 99 GLN A CA 1
ATOM 757 C C . GLN A 1 99 ? -3.668 -7.457 3.774 1.00 98.25 99 GLN A C 1
ATOM 759 O O . GLN A 1 99 ? -3.903 -8.123 4.784 1.00 98.25 99 GLN A O 1
ATOM 764 N N . PHE A 1 100 ? -3.017 -6.292 3.828 1.00 98.25 100 PHE A N 1
ATOM 765 C CA . PHE A 1 100 ? -2.546 -5.700 5.080 1.00 98.25 100 PHE A CA 1
ATOM 766 C C . PHE A 1 100 ? -3.702 -5.419 6.054 1.00 98.25 100 PHE A C 1
ATOM 768 O O . PHE A 1 100 ? -3.650 -5.810 7.219 1.00 98.25 100 PHE A O 1
ATOM 775 N N . ILE A 1 101 ? -4.782 -4.796 5.574 1.00 97.88 101 ILE A N 1
ATOM 776 C CA . ILE A 1 101 ? -5.951 -4.481 6.403 1.00 97.88 101 ILE A CA 1
ATOM 777 C C . ILE A 1 101 ? -6.702 -5.739 6.834 1.00 97.88 101 ILE A C 1
ATOM 779 O O . ILE A 1 101 ? -7.194 -5.786 7.957 1.00 97.88 101 ILE A O 1
ATOM 783 N N . ALA A 1 102 ? -6.759 -6.780 6.004 1.00 97.94 102 ALA A N 1
ATOM 784 C CA . ALA A 1 102 ? -7.338 -8.061 6.394 1.00 97.94 102 ALA A CA 1
ATOM 785 C C . ALA A 1 102 ? -6.584 -8.683 7.582 1.00 97.94 102 ALA A C 1
ATOM 787 O O . ALA A 1 102 ? -7.216 -9.149 8.532 1.00 97.94 102 ALA A O 1
ATOM 788 N N . ALA A 1 103 ? -5.249 -8.625 7.575 1.00 98.00 103 ALA A N 1
ATOM 789 C CA . ALA A 1 103 ? -4.432 -9.087 8.696 1.00 98.00 103 ALA A CA 1
ATOM 790 C C . ALA A 1 103 ? -4.643 -8.236 9.962 1.00 98.00 103 ALA A C 1
ATOM 792 O O . ALA A 1 103 ? -4.798 -8.781 11.056 1.00 98.00 103 ALA A O 1
ATOM 793 N N . GLU A 1 104 ? -4.714 -6.910 9.824 1.00 97.44 104 GLU A N 1
ATOM 794 C CA . GLU A 1 104 ? -5.007 -6.006 10.946 1.00 97.44 104 GLU A CA 1
ATOM 795 C C . GLU A 1 104 ? -6.416 -6.215 11.511 1.00 97.44 104 GLU A C 1
ATOM 797 O O . GLU A 1 104 ? -6.609 -6.193 12.725 1.00 97.44 104 GLU A O 1
ATOM 802 N N . ASN A 1 105 ? -7.398 -6.475 10.650 1.00 96.75 105 ASN A N 1
ATOM 803 C CA . ASN A 1 105 ? -8.760 -6.792 11.060 1.00 96.75 105 ASN A CA 1
ATOM 804 C C . ASN A 1 105 ? -8.821 -8.087 11.862 1.00 96.75 105 ASN A C 1
ATOM 806 O O . ASN A 1 105 ? -9.456 -8.116 12.915 1.00 96.75 105 ASN A O 1
ATOM 810 N N . LEU A 1 106 ? -8.124 -9.131 11.407 1.00 97.31 106 LEU A N 1
ATOM 811 C CA . LEU A 1 106 ? -8.041 -10.395 12.134 1.00 97.31 106 LEU A CA 1
ATOM 812 C C . LEU A 1 106 ? -7.383 -10.210 13.507 1.00 97.31 106 LEU A C 1
ATOM 814 O O . LEU A 1 106 ? -7.852 -10.766 14.496 1.00 97.31 106 LEU A O 1
ATOM 818 N N . LYS A 1 107 ? -6.319 -9.405 13.572 1.00 97.00 107 LYS A N 1
ATOM 819 C CA . LYS A 1 107 ? -5.575 -9.143 14.807 1.00 97.00 107 LYS A CA 1
ATOM 820 C C . LYS A 1 107 ? -6.373 -8.324 15.824 1.00 97.00 107 LYS A C 1
ATOM 822 O O . LYS A 1 107 ? -6.298 -8.606 17.015 1.00 97.00 107 LYS A O 1
ATOM 827 N N . ASN A 1 108 ? -7.099 -7.305 15.368 1.00 94.75 108 ASN A N 1
ATOM 828 C CA . ASN A 1 108 ? -7.741 -6.320 16.244 1.00 94.75 108 ASN A CA 1
ATOM 829 C C . ASN A 1 108 ? -9.264 -6.514 16.375 1.00 94.75 108 ASN A C 1
ATOM 831 O O . ASN A 1 108 ? -9.916 -5.736 17.067 1.00 94.75 108 ASN A O 1
ATOM 835 N N . GLY A 1 109 ? -9.847 -7.515 15.704 1.00 94.12 109 GLY A N 1
ATOM 836 C CA . GLY A 1 109 ? -11.297 -7.740 15.682 1.00 94.12 109 GLY A CA 1
ATOM 837 C C . GLY A 1 109 ? -12.075 -6.634 14.961 1.00 94.12 109 GLY A C 1
ATOM 838 O O . GLY A 1 109 ? -13.237 -6.383 15.274 1.00 94.12 109 GLY A O 1
ATOM 839 N N . THR A 1 110 ? -11.435 -5.932 14.024 1.00 94.12 110 THR A N 1
ATOM 840 C CA . THR A 1 110 ? -12.024 -4.792 13.309 1.00 94.12 110 THR A CA 1
ATOM 841 C C . THR A 1 110 ? -12.595 -5.203 11.954 1.00 94.12 110 THR A C 1
ATOM 843 O O . THR A 1 110 ? -12.393 -6.318 11.476 1.00 94.12 110 THR A O 1
ATOM 846 N N . ARG A 1 111 ? -13.348 -4.300 11.316 1.00 95.12 111 ARG A N 1
ATOM 847 C CA . ARG A 1 111 ? -13.948 -4.511 9.985 1.00 95.12 111 ARG A CA 1
ATOM 848 C C . ARG A 1 111 ? -13.625 -3.360 9.034 1.00 95.12 111 ARG A C 1
ATOM 850 O O . ARG A 1 111 ? -14.496 -2.857 8.332 1.00 95.12 111 ARG A O 1
ATOM 857 N N . TRP A 1 112 ? -12.377 -2.908 9.064 1.00 95.69 112 TRP A N 1
ATOM 858 C CA . TRP A 1 112 ? -11.905 -1.807 8.232 1.00 95.69 112 TRP A CA 1
ATOM 859 C C . TRP A 1 112 ? -11.769 -2.233 6.769 1.00 95.69 112 TRP A C 1
ATOM 861 O O . TRP A 1 112 ? -11.516 -3.403 6.479 1.00 95.69 112 TRP A O 1
ATOM 871 N N . GLN A 1 113 ? -11.905 -1.282 5.850 1.00 96.25 113 GLN A N 1
ATOM 872 C CA . GLN A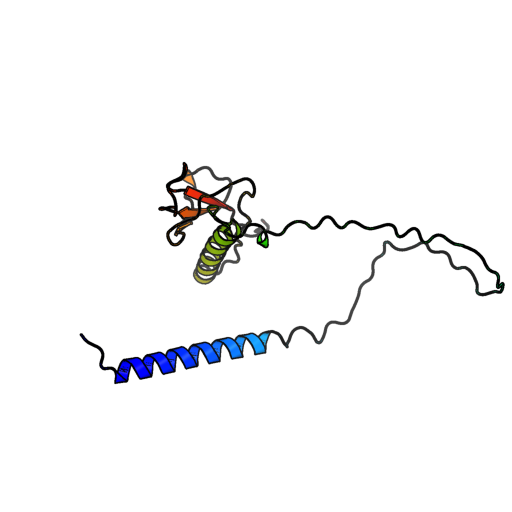 1 113 ? -11.815 -1.518 4.413 1.00 96.25 113 GLN A CA 1
ATOM 873 C C . GLN A 1 113 ? -10.778 -0.588 3.784 1.00 96.25 113 GLN A C 1
ATOM 875 O O . GLN A 1 113 ? -10.758 0.613 4.047 1.00 96.25 113 GLN A O 1
ATOM 880 N N . ALA A 1 114 ? -9.909 -1.146 2.941 1.00 96.25 114 ALA A N 1
ATOM 881 C CA . ALA A 1 114 ? -9.005 -0.348 2.123 1.00 96.25 114 ALA A CA 1
ATOM 882 C C . ALA A 1 114 ? -9.771 0.240 0.928 1.00 96.25 114 ALA A C 1
ATOM 884 O O . ALA A 1 114 ? -10.356 -0.493 0.117 1.00 96.25 114 ALA A O 1
ATOM 885 N N . MET A 1 115 ? -9.758 1.566 0.823 1.00 94.44 115 MET A N 1
ATOM 886 C CA . MET A 1 115 ? -10.402 2.299 -0.263 1.00 94.44 115 MET A CA 1
ATOM 887 C C . MET A 1 115 ? -9.560 2.238 -1.539 1.00 94.44 115 MET A C 1
ATOM 889 O O . MET A 1 115 ? -8.489 1.628 -1.582 1.00 94.44 115 MET A O 1
ATOM 893 N N . GLU A 1 116 ? -10.066 2.825 -2.617 1.00 92.56 116 GLU A N 1
ATOM 894 C CA . GLU A 1 116 ? -9.301 2.926 -3.853 1.00 92.56 116 GLU A CA 1
ATOM 895 C C . GLU A 1 116 ? -8.197 3.994 -3.751 1.00 92.56 116 GLU A C 1
ATOM 897 O O . GLU A 1 116 ? -8.410 5.051 -3.146 1.00 92.56 116 GLU A O 1
ATOM 902 N N . PRO A 1 117 ? -7.015 3.748 -4.344 1.00 92.81 117 PRO A N 1
ATOM 903 C CA . PRO A 1 117 ? -6.012 4.789 -4.546 1.00 92.81 117 PRO A CA 1
ATOM 904 C C . PRO A 1 117 ? -6.545 5.911 -5.446 1.00 92.81 117 PRO A C 1
ATOM 906 O O . PRO A 1 117 ? -7.486 5.736 -6.220 1.00 92.81 117 PRO A O 1
ATOM 909 N N . ASN A 1 118 ? -5.880 7.067 -5.416 1.00 90.44 118 ASN A N 1
ATOM 910 C CA . ASN A 1 118 ? -6.150 8.131 -6.377 1.00 90.44 118 ASN A CA 1
ATOM 911 C C . ASN A 1 118 ? -5.820 7.656 -7.804 1.00 90.44 118 ASN A C 1
ATOM 913 O O . ASN A 1 118 ? -4.651 7.525 -8.155 1.00 90.44 118 ASN A O 1
ATOM 917 N N . ARG A 1 119 ? -6.845 7.469 -8.641 1.00 88.81 119 ARG A N 1
ATOM 918 C CA . ARG A 1 119 ? -6.718 6.976 -10.025 1.00 88.81 119 ARG A CA 1
ATOM 919 C C . ARG A 1 119 ? -5.958 7.911 -10.981 1.00 88.81 119 ARG A C 1
ATOM 921 O O . ARG A 1 119 ? -5.680 7.539 -12.112 1.00 88.81 119 ARG A O 1
ATOM 928 N N . LYS A 1 120 ? -5.601 9.127 -10.549 1.00 89.75 120 LYS A N 1
ATOM 929 C CA . LYS A 1 120 ? -4.806 10.079 -11.349 1.00 89.75 120 LYS A CA 1
ATOM 930 C C . LYS A 1 120 ? -3.293 9.864 -11.237 1.00 89.75 120 LYS A C 1
ATOM 932 O O . LYS A 1 120 ? -2.538 10.585 -11.885 1.00 89.75 120 LYS A O 1
ATOM 937 N N . ILE A 1 121 ? -2.834 8.941 -10.390 1.00 90.12 121 ILE A N 1
ATOM 938 C CA . ILE A 1 121 ? -1.403 8.699 -10.182 1.00 90.12 121 ILE A CA 1
ATOM 939 C C . ILE A 1 121 ? -0.888 7.623 -11.141 1.00 90.12 121 ILE A C 1
ATOM 941 O O . ILE A 1 121 ? -1.544 6.611 -11.367 1.00 90.12 121 ILE A O 1
ATOM 945 N N . LEU A 1 122 ? 0.320 7.828 -11.662 1.00 91.50 122 LEU A N 1
ATOM 946 C CA . LEU A 1 122 ? 1.042 6.842 -12.462 1.00 91.50 122 LEU A CA 1
ATOM 947 C C . LEU A 1 122 ? 2.312 6.440 -11.719 1.00 91.50 122 LEU A C 1
ATOM 949 O O . LEU A 1 122 ? 3.105 7.296 -11.313 1.00 91.50 122 LEU A O 1
ATOM 953 N N . LEU A 1 123 ? 2.488 5.134 -11.540 1.00 93.19 123 LEU A N 1
ATOM 954 C CA . LEU A 1 123 ? 3.584 4.557 -10.774 1.00 93.19 123 LEU A CA 1
ATOM 955 C C . LEU A 1 123 ? 4.494 3.770 -11.702 1.00 93.19 123 LEU A C 1
ATOM 957 O O . LEU A 1 123 ? 4.023 2.960 -12.495 1.00 93.19 123 LEU A O 1
ATOM 961 N N . ALA A 1 124 ? 5.802 3.956 -11.580 1.00 94.81 124 ALA A N 1
ATOM 962 C CA . ALA A 1 124 ? 6.747 3.082 -12.265 1.00 94.81 124 ALA A CA 1
ATOM 963 C C . ALA A 1 124 ? 6.678 1.653 -11.690 1.00 94.81 124 ALA A C 1
ATOM 965 O O . ALA A 1 124 ? 6.592 1.466 -10.473 1.00 94.81 124 ALA A O 1
ATOM 966 N N . LYS A 1 125 ? 6.750 0.632 -12.555 1.00 95.31 125 LYS A N 1
ATOM 967 C CA . LYS A 1 125 ? 6.678 -0.786 -12.167 1.00 95.31 125 LYS A CA 1
ATOM 968 C C . LYS A 1 125 ? 7.684 -1.121 -11.066 1.00 95.31 125 LYS A C 1
ATOM 970 O O . LYS A 1 125 ? 8.891 -0.921 -11.237 1.00 95.31 125 LYS A O 1
ATOM 975 N N . CYS A 1 126 ? 7.190 -1.675 -9.959 1.00 95.25 126 CYS A N 1
ATOM 976 C CA . CYS A 1 126 ? 8.049 -2.096 -8.859 1.00 95.25 126 CYS A CA 1
ATOM 977 C C . CYS A 1 126 ? 8.851 -3.353 -9.226 1.00 95.25 126 CYS A C 1
ATOM 979 O O . CYS A 1 126 ? 8.323 -4.277 -9.844 1.00 95.25 126 CYS A O 1
ATOM 981 N N . ALA A 1 127 ? 10.136 -3.374 -8.872 1.00 94.69 127 ALA A N 1
ATOM 982 C CA . ALA A 1 127 ? 11.039 -4.509 -9.086 1.00 94.69 127 ALA A CA 1
ATOM 983 C C . ALA A 1 127 ? 11.060 -5.491 -7.910 1.00 94.69 127 ALA A C 1
ATOM 985 O O . ALA A 1 127 ? 11.620 -6.578 -8.028 1.00 94.69 127 ALA A O 1
ATOM 986 N N . ILE A 1 128 ? 10.510 -5.079 -6.771 1.00 95.06 128 ILE A N 1
ATOM 987 C CA . ILE A 1 128 ? 10.485 -5.829 -5.519 1.00 95.06 128 ILE A CA 1
ATOM 988 C C . ILE A 1 128 ? 9.051 -5.901 -4.993 1.00 95.06 128 ILE A C 1
ATOM 990 O O . ILE A 1 128 ? 8.160 -5.217 -5.499 1.00 95.06 128 ILE A O 1
ATOM 994 N N . SER A 1 129 ? 8.829 -6.719 -3.968 1.00 96.00 129 SER A N 1
ATOM 995 C CA . SER A 1 129 ? 7.544 -6.766 -3.275 1.00 96.00 129 SER A CA 1
ATOM 996 C C . SER A 1 129 ? 7.210 -5.418 -2.640 1.00 96.00 129 SER A C 1
ATOM 998 O O . SER A 1 129 ? 8.083 -4.741 -2.094 1.00 96.00 129 SER A O 1
ATOM 1000 N N . LEU A 1 130 ? 5.933 -5.048 -2.696 1.00 98.06 130 LEU A N 1
ATOM 1001 C CA . LEU A 1 130 ? 5.433 -3.830 -2.072 1.00 98.06 130 LEU A CA 1
ATOM 1002 C C . LEU A 1 130 ? 5.502 -3.936 -0.549 1.00 98.06 130 LEU A C 1
ATOM 1004 O O . LEU A 1 130 ? 5.184 -4.976 0.028 1.00 98.06 130 LEU A O 1
ATOM 1008 N N . HIS A 1 131 ? 5.864 -2.834 0.100 1.00 97.94 131 HIS A N 1
ATOM 1009 C CA . HIS A 1 131 ? 5.834 -2.719 1.551 1.00 97.94 131 HIS A CA 1
ATOM 1010 C C . HIS A 1 131 ? 4.640 -1.873 1.989 1.00 97.94 131 HIS A C 1
ATOM 1012 O O . HIS A 1 131 ? 4.444 -0.767 1.484 1.00 97.94 131 HIS A O 1
ATOM 1018 N N . VAL A 1 132 ? 3.873 -2.353 2.968 1.00 98.25 132 VAL A N 1
ATOM 1019 C CA . VAL A 1 132 ? 2.688 -1.657 3.486 1.00 98.25 132 VAL A CA 1
ATOM 1020 C C . VAL A 1 132 ? 2.879 -1.334 4.963 1.00 98.25 132 VAL A C 1
ATOM 1022 O O . VAL A 1 132 ? 3.310 -2.184 5.738 1.00 98.25 132 VAL A O 1
ATOM 1025 N N . LYS A 1 133 ? 2.582 -0.094 5.361 1.00 97.69 133 LYS A N 1
ATOM 1026 C CA . LYS A 1 133 ? 2.631 0.339 6.765 1.00 97.69 133 LYS A CA 1
ATOM 1027 C C . LYS A 1 133 ? 1.561 1.369 7.086 1.00 97.69 133 LYS A C 1
ATOM 1029 O O . LYS A 1 133 ? 1.139 2.116 6.210 1.00 97.69 133 LYS A O 1
ATOM 1034 N N . TRP A 1 134 ? 1.185 1.474 8.355 1.00 97.25 134 TRP A N 1
ATOM 1035 C CA . TRP A 1 134 ? 0.360 2.584 8.828 1.00 97.25 134 TRP A CA 1
ATOM 1036 C C . TRP A 1 134 ? 1.063 3.931 8.643 1.00 97.25 134 TRP A C 1
ATOM 1038 O O . TRP A 1 134 ? 2.263 4.068 8.897 1.00 97.25 134 TRP A O 1
ATOM 1048 N N . VAL A 1 135 ? 0.294 4.935 8.228 1.00 96.12 135 VAL A N 1
ATOM 1049 C CA . VAL A 1 135 ? 0.738 6.329 8.196 1.00 96.12 135 VAL A CA 1
ATOM 1050 C C . VAL A 1 135 ? 0.584 6.939 9.592 1.00 96.12 135 VAL A C 1
ATOM 1052 O O . VAL A 1 135 ? -0.508 6.866 10.166 1.00 96.12 135 VAL A O 1
ATOM 1055 N N . PRO A 1 136 ? 1.634 7.557 10.163 1.00 93.50 136 PRO A N 1
ATOM 1056 C CA . PRO A 1 136 ? 1.502 8.255 11.434 1.00 93.50 136 PRO A CA 1
ATOM 1057 C C . PRO A 1 136 ? 0.583 9.475 11.295 1.00 93.50 136 PRO A C 1
ATOM 1059 O O . PRO A 1 136 ? 0.608 10.189 10.294 1.00 93.50 136 PRO A O 1
ATOM 1062 N N . LYS A 1 137 ? -0.190 9.770 12.348 1.00 87.06 137 LYS A N 1
ATOM 1063 C CA . LYS A 1 137 ? -1.112 10.923 12.382 1.00 87.06 137 LYS A CA 1
ATOM 1064 C C . LYS A 1 137 ? -0.413 12.274 12.180 1.00 87.06 137 LYS A C 1
ATOM 1066 O O . LYS A 1 137 ? -1.046 13.225 11.739 1.00 87.06 137 LYS A O 1
ATOM 1071 N N . SER A 1 138 ? 0.887 12.355 12.466 1.00 88.81 138 SER A N 1
ATOM 1072 C CA . SER A 1 138 ? 1.700 13.559 12.263 1.00 88.81 138 SER A CA 1
ATOM 1073 C C . SER A 1 138 ? 1.841 13.970 10.795 1.00 88.81 138 SER A C 1
ATOM 1075 O O . SER A 1 138 ? 2.227 15.101 10.528 1.00 88.81 138 SER A O 1
ATOM 1077 N N . GLN A 1 139 ? 1.509 13.093 9.840 1.00 86.44 139 GLN A N 1
ATOM 1078 C CA . GLN A 1 139 ? 1.609 13.392 8.410 1.00 86.44 139 GLN A CA 1
ATOM 1079 C C . GLN A 1 139 ? 0.454 14.271 7.881 1.00 86.44 139 GLN A C 1
ATOM 1081 O O . GLN A 1 139 ? 0.411 14.568 6.691 1.00 86.44 139 GLN A O 1
ATOM 1086 N N . GLY A 1 140 ? -0.480 14.697 8.743 1.00 86.56 140 GLY A N 1
ATOM 1087 C CA . GLY A 1 140 ? -1.520 15.675 8.391 1.00 86.56 140 GLY A CA 1
ATOM 1088 C C . GLY A 1 140 ? -2.624 15.143 7.472 1.00 86.56 140 GLY A C 1
ATOM 1089 O O . GLY A 1 140 ? -3.344 15.927 6.862 1.00 86.56 140 GLY A O 1
ATOM 1090 N N . LEU A 1 141 ? -2.767 13.820 7.350 1.00 87.88 141 LEU A N 1
ATOM 1091 C CA . LEU A 1 141 ? -3.847 13.212 6.573 1.00 87.88 141 LEU A CA 1
ATOM 1092 C C . LEU A 1 141 ? -5.163 13.246 7.360 1.00 87.88 141 LEU A C 1
ATOM 1094 O O . LEU A 1 141 ? -5.183 13.004 8.566 1.00 87.88 141 LEU A O 1
ATOM 1098 N N . SER A 1 142 ? -6.272 13.492 6.661 1.00 83.50 142 SER A N 1
ATOM 1099 C CA . SER A 1 142 ? -7.613 13.670 7.244 1.00 83.50 142 SER A CA 1
ATOM 1100 C C . SER A 1 142 ? -8.198 12.421 7.917 1.00 83.50 142 SER A C 1
ATOM 1102 O O . SER A 1 142 ? -9.238 12.499 8.565 1.00 83.50 142 SER A O 1
ATOM 1104 N N . GLY A 1 143 ? -7.543 11.266 7.796 1.00 88.69 143 GLY A N 1
ATOM 1105 C CA . GLY A 1 143 ? -8.034 10.006 8.331 1.00 88.69 143 GLY A CA 1
ATOM 1106 C C . GLY A 1 143 ? -6.958 8.924 8.419 1.00 88.69 143 GLY A C 1
ATOM 1107 O O . GLY A 1 143 ? -5.786 9.163 8.106 1.00 88.69 143 GLY A O 1
ATOM 1108 N N . PRO A 1 144 ? -7.338 7.712 8.857 1.00 93.56 144 PRO A N 1
ATOM 1109 C CA . PRO A 1 144 ? -6.444 6.565 8.858 1.00 93.56 144 PRO A CA 1
ATOM 1110 C C . PRO A 1 144 ? -6.066 6.208 7.419 1.00 93.56 144 PRO A C 1
ATOM 1112 O O . PRO A 1 144 ? -6.921 6.027 6.556 1.00 93.56 144 PRO A O 1
ATOM 1115 N N . ASN A 1 145 ? -4.768 6.108 7.172 1.00 96.56 145 ASN A N 1
ATOM 1116 C CA . ASN A 1 145 ? -4.221 5.764 5.871 1.00 96.56 145 ASN A CA 1
ATOM 1117 C C . ASN A 1 145 ? -3.123 4.722 6.052 1.00 96.56 145 ASN A C 1
ATOM 1119 O O . ASN A 1 145 ? -2.410 4.716 7.062 1.00 96.56 145 ASN A O 1
ATOM 1123 N N . VAL A 1 146 ? -2.956 3.880 5.040 1.00 97.75 146 VAL A N 1
ATOM 1124 C CA . VAL A 1 146 ? -1.774 3.030 4.901 1.00 97.75 146 VAL A CA 1
ATOM 1125 C C . VAL A 1 146 ? -0.918 3.544 3.754 1.00 97.75 146 VAL A C 1
ATOM 1127 O O . VAL A 1 146 ? -1.426 4.020 2.743 1.00 97.75 146 VAL A O 1
ATOM 1130 N N . ALA A 1 147 ? 0.392 3.472 3.925 1.00 97.62 147 ALA A N 1
ATOM 1131 C CA . ALA A 1 147 ? 1.367 3.791 2.905 1.00 97.62 147 ALA A CA 1
ATOM 1132 C C . ALA A 1 147 ? 1.826 2.497 2.236 1.00 97.62 147 ALA A C 1
ATOM 1134 O O . ALA A 1 147 ? 2.442 1.652 2.889 1.00 97.62 147 ALA A O 1
ATOM 1135 N N . VAL A 1 148 ? 1.573 2.377 0.935 1.00 98.19 148 VAL A N 1
ATOM 1136 C CA . VAL A 1 148 ? 2.133 1.327 0.079 1.00 98.19 148 VAL A CA 1
ATOM 1137 C C . VAL A 1 148 ? 3.366 1.901 -0.609 1.00 98.19 148 VAL A C 1
ATOM 1139 O O . VAL A 1 148 ? 3.300 2.959 -1.233 1.00 98.19 148 VAL A O 1
ATOM 1142 N N . THR A 1 149 ? 4.510 1.246 -0.440 1.00 97.94 149 THR A N 1
ATOM 1143 C CA . THR A 1 149 ? 5.822 1.759 -0.848 1.00 97.94 149 THR A CA 1
ATOM 1144 C C . THR A 1 149 ? 6.531 0.758 -1.750 1.00 97.94 149 THR A C 1
ATOM 1146 O O . THR A 1 149 ? 6.474 -0.451 -1.519 1.00 97.94 149 THR A O 1
ATOM 1149 N N . CYS A 1 150 ? 7.230 1.284 -2.751 1.00 97.12 150 CYS A N 1
ATOM 1150 C CA . CYS A 1 150 ? 8.180 0.553 -3.572 1.00 97.12 150 CYS A CA 1
ATOM 1151 C C . CYS A 1 150 ? 9.556 1.208 -3.458 1.00 97.12 150 CYS A C 1
ATOM 1153 O O . CYS A 1 150 ? 9.724 2.365 -3.851 1.00 97.12 150 CYS A O 1
ATOM 1155 N N . ASP A 1 151 ? 10.549 0.465 -2.969 1.00 95.75 151 ASP A N 1
ATOM 1156 C CA . ASP A 1 151 ? 11.905 0.996 -2.774 1.00 95.75 151 ASP A CA 1
ATOM 1157 C C . ASP A 1 151 ? 12.792 0.879 -4.021 1.00 95.75 151 ASP A C 1
ATOM 1159 O O . ASP A 1 151 ? 13.841 1.522 -4.097 1.00 95.75 151 ASP A O 1
ATOM 1163 N N . LYS A 1 152 ? 12.382 0.070 -5.008 1.00 95.12 152 LYS A N 1
ATOM 1164 C CA . LYS A 1 152 ? 13.141 -0.148 -6.243 1.00 95.12 152 LYS A CA 1
ATOM 1165 C C . LYS A 1 152 ? 12.229 -0.442 -7.428 1.00 95.12 152 LYS A C 1
ATOM 1167 O O . LYS A 1 152 ? 11.469 -1.406 -7.396 1.00 95.12 152 LYS A O 1
ATOM 1172 N N . THR A 1 153 ? 12.362 0.330 -8.501 1.00 94.75 153 THR A N 1
ATOM 1173 C CA . THR A 1 153 ? 11.613 0.147 -9.756 1.00 94.75 153 THR A CA 1
ATOM 1174 C C . THR A 1 153 ? 12.425 -0.605 -10.821 1.00 94.75 153 THR A C 1
ATOM 1176 O O . THR A 1 153 ? 13.655 -0.639 -10.772 1.00 94.75 153 THR A O 1
ATOM 1179 N N . VAL A 1 154 ? 11.741 -1.286 -11.757 1.00 89.69 154 VAL A N 1
ATOM 1180 C CA . VAL A 1 154 ? 12.358 -2.217 -12.740 1.00 89.69 154 VAL A CA 1
ATOM 1181 C C . VAL A 1 154 ? 13.280 -1.496 -13.716 1.00 89.69 154 VAL A C 1
ATOM 1183 O O . VAL A 1 154 ? 14.344 -2.000 -14.067 1.00 89.69 154 VAL A O 1
ATOM 1186 N N . LYS A 1 155 ? 12.878 -0.303 -14.143 1.00 79.00 155 LYS A N 1
ATOM 1187 C CA . LYS A 1 155 ? 13.714 0.623 -14.896 1.00 79.00 155 LYS A CA 1
ATOM 1188 C C . LYS A 1 155 ? 13.755 1.903 -14.075 1.00 79.00 155 LYS A C 1
ATOM 1190 O O . LYS A 1 155 ? 12.677 2.413 -13.768 1.00 79.00 155 LYS A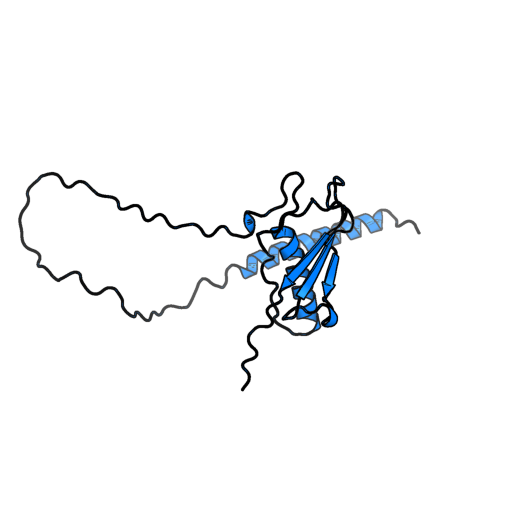 O 1
ATOM 1195 N N . PRO A 1 156 ? 14.934 2.423 -13.701 1.00 61.66 156 PRO A N 1
ATOM 1196 C CA . PRO A 1 156 ? 15.006 3.714 -13.043 1.00 61.66 156 PRO A CA 1
ATOM 1197 C C . PRO A 1 156 ? 14.586 4.790 -14.051 1.00 61.66 156 PRO A C 1
ATOM 1199 O O . PRO A 1 156 ? 15.402 5.322 -14.796 1.00 61.66 156 PRO A O 1
ATOM 1202 N N . THR A 1 157 ? 13.289 5.075 -14.101 1.00 68.81 157 THR A N 1
ATOM 1203 C CA . THR A 1 157 ? 12.743 6.309 -14.662 1.00 68.81 157 THR A CA 1
ATOM 1204 C C . THR A 1 157 ? 12.917 7.427 -13.625 1.00 68.81 157 THR A C 1
ATOM 1206 O O . THR A 1 157 ? 13.657 7.292 -12.644 1.00 68.81 157 THR A O 1
ATOM 1209 N N . THR A 1 158 ? 12.216 8.545 -13.799 1.00 74.94 158 THR A N 1
ATOM 1210 C CA . THR A 1 158 ? 12.119 9.636 -12.816 1.00 74.94 158 THR A CA 1
ATOM 1211 C C . THR A 1 158 ? 11.707 9.155 -11.416 1.00 74.94 158 THR A C 1
ATOM 1213 O O . THR A 1 158 ? 12.116 9.755 -10.424 1.00 74.94 158 THR A O 1
ATOM 1216 N N . GLN A 1 159 ? 10.960 8.049 -11.306 1.00 86.31 159 GLN A N 1
ATOM 1217 C CA . GLN A 1 159 ? 10.538 7.455 -10.033 1.00 86.31 159 GLN A CA 1
ATOM 1218 C C . GLN A 1 159 ? 11.388 6.219 -9.686 1.00 86.31 159 GLN A C 1
ATOM 1220 O O . GLN A 1 159 ? 11.027 5.083 -9.993 1.00 86.31 159 GLN A O 1
ATOM 1225 N N . LYS A 1 160 ? 12.529 6.421 -9.016 1.00 92.31 160 LYS A N 1
ATOM 1226 C CA . LYS A 1 160 ? 13.377 5.309 -8.520 1.00 92.31 160 LYS A CA 1
ATOM 1227 C C . LYS A 1 160 ? 12.734 4.539 -7.357 1.00 92.31 160 LYS A C 1
ATOM 1229 O O . LYS A 1 160 ? 12.972 3.345 -7.196 1.00 92.31 160 LYS A O 1
ATOM 1234 N N . LYS A 1 161 ? 11.937 5.255 -6.564 1.00 95.00 161 LYS A N 1
ATOM 1235 C CA . LYS A 1 161 ? 11.116 4.778 -5.450 1.00 95.00 161 LYS A CA 1
ATOM 1236 C C . LYS A 1 161 ? 9.840 5.610 -5.400 1.00 95.00 161 LYS A C 1
ATOM 1238 O O . LYS A 1 161 ? 9.852 6.763 -5.837 1.00 95.00 161 LYS A O 1
ATOM 1243 N N . TRP A 1 162 ? 8.769 5.057 -4.855 1.00 95.56 162 TRP A N 1
ATOM 1244 C CA . TRP A 1 162 ? 7.503 5.770 -4.709 1.00 95.56 162 TRP A CA 1
ATOM 1245 C C . TRP A 1 162 ? 6.734 5.288 -3.485 1.00 95.56 162 TRP A C 1
ATOM 1247 O O . TRP A 1 162 ? 6.964 4.195 -2.966 1.00 95.56 162 TRP A O 1
ATOM 1257 N N . GLN A 1 163 ? 5.815 6.131 -3.027 1.00 96.12 163 GLN A N 1
ATOM 1258 C CA . GLN A 1 163 ? 4.907 5.846 -1.928 1.00 96.12 163 GLN A CA 1
ATOM 1259 C C . GLN A 1 163 ? 3.530 6.409 -2.262 1.00 96.12 163 GLN A C 1
ATOM 1261 O O . GLN A 1 163 ? 3.417 7.538 -2.737 1.00 96.12 163 GLN A O 1
ATOM 1266 N N . VAL A 1 164 ? 2.496 5.620 -1.991 1.00 95.94 164 VAL A N 1
ATOM 1267 C CA . VAL A 1 164 ? 1.097 5.986 -2.204 1.00 95.94 164 VAL A CA 1
ATOM 1268 C C . VAL A 1 164 ? 0.325 5.783 -0.914 1.00 95.94 164 VAL A C 1
ATOM 1270 O O . VAL A 1 164 ? 0.506 4.777 -0.228 1.00 95.94 164 VAL A O 1
ATOM 1273 N N . PHE A 1 165 ? -0.546 6.736 -0.597 1.00 95.81 165 PHE A N 1
ATOM 1274 C CA . PHE A 1 165 ? -1.438 6.654 0.550 1.00 95.81 165 PHE A CA 1
ATOM 1275 C C . PHE A 1 165 ? -2.793 6.105 0.122 1.00 95.81 165 PHE A C 1
ATOM 1277 O O . PHE A 1 165 ? -3.411 6.619 -0.810 1.00 95.81 165 PHE A O 1
ATOM 1284 N N . ILE A 1 166 ? -3.232 5.059 0.813 1.00 96.56 166 ILE A N 1
ATOM 1285 C CA . ILE A 1 166 ? -4.523 4.415 0.608 1.00 96.56 166 ILE A CA 1
ATOM 1286 C C . ILE A 1 166 ? -5.403 4.739 1.816 1.00 96.56 166 ILE A C 1
ATOM 1288 O O . ILE A 1 166 ? -5.055 4.341 2.938 1.00 96.56 166 ILE A O 1
ATOM 1292 N N . PRO A 1 167 ? -6.524 5.451 1.613 1.00 95.81 167 PRO A N 1
ATOM 1293 C CA . PRO A 1 167 ? -7.468 5.732 2.682 1.00 95.81 167 PRO A CA 1
ATOM 1294 C C . PRO A 1 167 ? -8.084 4.448 3.226 1.00 95.81 167 PRO A C 1
ATOM 1296 O O . PRO A 1 167 ? -8.391 3.522 2.472 1.00 95.81 167 PRO A O 1
ATOM 1299 N N . ILE A 1 168 ? -8.282 4.404 4.540 1.00 96.44 168 ILE A N 1
ATOM 1300 C CA . ILE A 1 168 ? -8.968 3.306 5.213 1.00 96.44 168 ILE A CA 1
ATOM 1301 C C . ILE A 1 168 ? -10.327 3.799 5.688 1.00 96.44 168 ILE A C 1
ATOM 1303 O O . ILE A 1 168 ? -10.412 4.734 6.484 1.00 96.44 168 ILE A O 1
ATOM 1307 N N . ASP A 1 169 ? -11.386 3.140 5.237 1.00 94.75 169 ASP A N 1
ATOM 1308 C CA . ASP A 1 169 ? -12.706 3.329 5.812 1.00 94.75 169 ASP A CA 1
ATOM 1309 C C . ASP A 1 169 ? -12.852 2.424 7.037 1.00 94.75 169 ASP A C 1
ATOM 1311 O O . ASP A 1 169 ? -12.674 1.204 6.972 1.00 94.75 169 ASP A O 1
ATOM 1315 N N . LYS A 1 170 ? -13.148 3.030 8.185 1.00 91.06 170 LYS A N 1
ATOM 1316 C CA . LYS A 1 170 ? -13.404 2.293 9.427 1.00 91.06 170 LYS A CA 1
ATOM 1317 C C . LYS A 1 170 ? -14.876 1.907 9.586 1.00 91.06 170 LYS A C 1
ATOM 1319 O O . LYS A 1 170 ? -15.210 1.250 10.570 1.00 91.06 170 LYS A O 1
ATOM 1324 N N . GLY A 1 171 ? -15.722 2.286 8.628 1.00 82.88 171 GLY A N 1
ATOM 1325 C CA . GLY A 1 171 ? -17.165 2.338 8.781 1.00 82.88 171 GLY A CA 1
ATOM 1326 C C . GLY A 1 171 ? -17.563 3.526 9.653 1.00 82.88 171 GLY A C 1
ATOM 1327 O O . GLY A 1 171 ? -16.797 4.006 10.495 1.00 82.88 171 GLY A O 1
ATOM 1328 N N . THR A 1 172 ? -18.787 4.009 9.477 1.00 64.94 172 THR A N 1
ATOM 1329 C CA . THR A 1 172 ? -19.386 4.940 10.428 1.00 64.94 172 THR A CA 1
ATOM 1330 C C . THR A 1 172 ? -19.523 4.237 11.777 1.00 64.94 172 THR A C 1
ATOM 1332 O O . THR A 1 172 ? -20.382 3.378 11.970 1.00 64.94 172 THR A O 1
ATOM 1335 N N . MET A 1 173 ? -18.697 4.620 12.752 1.00 54.75 173 MET A N 1
ATOM 1336 C CA . MET A 1 173 ? -19.135 4.508 14.138 1.00 54.75 173 MET A CA 1
ATOM 1337 C C . MET A 1 173 ? -20.251 5.534 14.274 1.00 54.75 173 MET A C 1
ATOM 1339 O O . MET A 1 173 ? -19.981 6.733 14.315 1.00 54.75 173 MET A O 1
ATOM 1343 N N . ALA A 1 174 ? -21.504 5.079 14.220 1.00 43.44 174 ALA A N 1
ATOM 1344 C CA . ALA A 1 174 ? -22.637 5.914 14.569 1.00 43.44 174 ALA A CA 1
ATOM 1345 C C . ALA A 1 174 ? -22.377 6.442 15.985 1.00 43.44 174 ALA A C 1
ATOM 1347 O O . ALA A 1 174 ? -22.472 5.698 16.961 1.00 43.44 174 ALA A O 1
ATOM 1348 N N . HIS A 1 175 ? -21.949 7.700 16.077 1.00 49.38 175 HIS A N 1
ATOM 1349 C CA . HIS A 1 175 ? -21.913 8.425 17.332 1.00 49.38 175 HIS A CA 1
ATOM 1350 C C . HIS A 1 175 ? -23.360 8.483 17.823 1.00 49.38 175 HIS A C 1
ATOM 1352 O O . HIS A 1 175 ? -24.214 9.068 17.156 1.00 49.38 175 HIS A O 1
ATOM 1358 N N . LYS A 1 176 ? -23.632 7.777 18.920 1.00 34.62 176 LYS A N 1
ATOM 1359 C CA . LYS A 1 176 ? -24.889 7.858 19.657 1.00 34.62 176 LYS A CA 1
ATOM 1360 C C . LYS A 1 176 ? -24.819 9.018 20.638 1.00 34.62 176 LYS A C 1
ATOM 1362 O O . LYS A 1 176 ? -23.729 9.191 21.230 1.00 34.62 176 LYS A O 1
#

Secondary structure (DSSP, 8-state):
-PPPHHHHHHHHHHHHHHHHHHHHHHHHHTTSSSS---------S--------------------------------GGGS--BTTEEPHHHHHHHHHHHHHHHHHHHT---EE----TT--EEPBSS--EEEEPPGGG--SS-EEEEEES-BSS-SS-SSEEEEEEEE-------

pLDDT: mean 74.14, std 21.93, range [33.94, 98.25]

Radius of gyration: 27.54 Å; chains: 1; bounding box: 84×55×62 Å

Sequence (176 aa):
MYFSGKQYRRMQTLLHKALIANNSSSDAMKQRDLVMAGKSPTRTCQQMVARLNKGVYATLVGSFFLVAGVSSALATTLDEDRTRGDIHGLFEVREAAVQFIAAENLKNGTRWQAMEPNRKILLAKCAISLHVKWVPKSQGLSGPNVAVTCDKTVKPTTQKKWQVFIPIDKGTMAHK

Foldseek 3Di:
DDDDPVVVVVVVVVVVVVVVVVVVVVVVVVPPPPDDDDDDDDDDDDDDDDDDDDDDDDDDDDDDPPPPDPPDPPPDDLVVQPDDDQWHGQVVLQVVVQVVVVVVCVVPVADKHWAGFDPVDTHTAAPDDWDKDWDDVVVVDPATWIKIKGCAHPDPDVPRIDITIIHMDRDDPPPD